Protein AF-A0A3C0HJ55-F1 (afdb_monomer_lite)

pLDDT: mean 89.69, std 10.75, range [48.75, 97.38]

Structure (mmCIF, N/CA/C/O backbone):
data_AF-A0A3C0HJ55-F1
#
_entry.id   AF-A0A3C0HJ55-F1
#
loop_
_atom_site.group_PDB
_atom_site.id
_atom_site.type_symbol
_atom_site.label_atom_id
_atom_site.label_alt_id
_atom_site.label_comp_id
_atom_site.label_asym_id
_atom_site.label_entity_id
_atom_site.label_seq_id
_atom_site.pdbx_PDB_ins_code
_atom_site.Cartn_x
_atom_site.Cartn_y
_atom_site.Cartn_z
_atom_site.occupancy
_atom_site.B_iso_or_equiv
_atom_site.auth_seq_id
_atom_site.auth_comp_id
_atom_site.auth_asym_id
_atom_site.auth_atom_id
_atom_site.pdbx_PDB_model_num
ATOM 1 N N . LEU A 1 1 ? -11.627 -7.314 10.872 1.00 80.44 1 LEU A N 1
ATOM 2 C CA . LEU A 1 1 ? -11.492 -7.621 9.425 1.00 80.44 1 LEU A CA 1
ATOM 3 C C . LEU A 1 1 ? -10.016 -7.585 9.062 1.00 80.44 1 LEU A C 1
ATOM 5 O O . LEU A 1 1 ? -9.333 -6.722 9.607 1.00 80.44 1 LEU A O 1
ATOM 9 N N . PRO A 1 2 ? -9.521 -8.481 8.195 1.00 87.88 2 PRO A N 1
ATOM 10 C CA . PRO A 1 2 ? -8.134 -8.425 7.751 1.00 87.88 2 PRO A CA 1
ATOM 11 C C . PRO A 1 2 ? -7.871 -7.158 6.923 1.00 87.88 2 PRO A C 1
ATOM 13 O O . PRO A 1 2 ? -8.762 -6.642 6.240 1.00 87.88 2 PRO A O 1
ATOM 16 N N . VAL A 1 3 ? -6.643 -6.655 7.009 1.00 90.44 3 VAL A N 1
ATOM 17 C CA . VAL A 1 3 ? -6.127 -5.537 6.214 1.00 90.44 3 VAL A CA 1
ATOM 18 C C . VAL A 1 3 ? -4.989 -6.086 5.363 1.00 90.44 3 VAL A C 1
ATOM 20 O O . VAL A 1 3 ? -4.178 -6.856 5.868 1.00 90.44 3 VAL A O 1
ATOM 23 N N . TYR A 1 4 ? -4.954 -5.715 4.086 1.00 91.06 4 TYR A N 1
ATOM 24 C CA . TYR A 1 4 ? -3.973 -6.211 3.128 1.00 91.06 4 TYR A CA 1
ATOM 25 C C . TYR A 1 4 ? -3.248 -5.050 2.467 1.00 91.06 4 TYR A C 1
ATOM 27 O O . TYR A 1 4 ? -3.847 -4.008 2.198 1.00 91.06 4 TYR A O 1
ATOM 35 N N . GLU A 1 5 ? -1.980 -5.284 2.172 1.00 92.44 5 GLU A N 1
ATOM 36 C CA . GLU A 1 5 ? -1.164 -4.491 1.268 1.00 92.44 5 GLU A CA 1
ATOM 37 C C . GLU A 1 5 ? -0.893 -5.368 0.048 1.00 92.44 5 GLU A C 1
ATOM 39 O O . GLU A 1 5 ? -0.383 -6.480 0.182 1.00 92.44 5 GLU A O 1
ATOM 44 N N . ILE A 1 6 ? -1.331 -4.919 -1.127 1.00 93.94 6 ILE A N 1
ATOM 45 C CA . ILE A 1 6 ? -1.263 -5.711 -2.356 1.00 93.94 6 ILE A CA 1
ATOM 46 C C . ILE A 1 6 ? -0.551 -4.878 -3.408 1.00 93.94 6 ILE A C 1
ATOM 48 O O . ILE A 1 6 ? -1.104 -3.900 -3.907 1.00 93.94 6 ILE A O 1
ATOM 52 N N . LEU A 1 7 ? 0.671 -5.286 -3.740 1.00 94.38 7 LEU A N 1
ATOM 53 C CA . LEU A 1 7 ? 1.425 -4.736 -4.854 1.00 94.38 7 LEU A CA 1
ATOM 54 C C . LEU A 1 7 ? 1.054 -5.496 -6.128 1.00 94.38 7 LEU A C 1
ATOM 56 O O . LEU A 1 7 ? 1.319 -6.693 -6.241 1.00 94.38 7 LEU A O 1
ATOM 60 N N . VAL A 1 8 ? 0.440 -4.800 -7.080 1.00 94.00 8 VAL A N 1
ATOM 61 C CA . VAL A 1 8 ? 0.186 -5.345 -8.416 1.00 94.00 8 VAL A CA 1
ATOM 62 C C . VAL A 1 8 ? 1.421 -5.089 -9.271 1.00 94.00 8 VAL A C 1
ATOM 64 O O . VAL A 1 8 ? 1.855 -3.948 -9.394 1.00 94.00 8 VAL A O 1
ATOM 67 N N . LEU A 1 9 ? 1.990 -6.151 -9.839 1.00 94.31 9 LEU A N 1
ATOM 68 C CA . LEU A 1 9 ? 3.119 -6.050 -10.758 1.00 94.31 9 LEU A CA 1
ATOM 69 C C . LEU A 1 9 ? 2.594 -5.766 -12.168 1.00 94.31 9 LEU A C 1
ATOM 71 O O . LEU A 1 9 ? 2.056 -6.660 -12.821 1.00 94.31 9 LEU A O 1
ATOM 75 N N . ASP A 1 10 ? 2.739 -4.524 -12.613 1.00 94.25 10 ASP A N 1
ATOM 76 C CA . ASP A 1 10 ? 2.490 -4.118 -13.993 1.00 94.25 10 ASP A CA 1
ATOM 77 C C . ASP A 1 10 ? 3.801 -4.027 -14.792 1.00 94.25 10 ASP A C 1
ATOM 79 O O . ASP A 1 10 ? 4.898 -4.246 -14.269 1.00 94.25 10 ASP A O 1
ATOM 83 N N . GLU A 1 11 ? 3.688 -3.728 -16.086 1.00 96.38 11 GLU A N 1
ATOM 84 C CA . GLU A 1 11 ? 4.842 -3.622 -16.981 1.00 96.38 11 GLU A CA 1
ATOM 85 C C . GLU A 1 11 ? 5.814 -2.514 -16.546 1.00 96.38 11 GLU A C 1
ATOM 87 O O . GLU A 1 11 ? 7.027 -2.691 -16.630 1.00 96.38 11 GLU A O 1
ATOM 92 N N . ALA A 1 12 ? 5.308 -1.398 -16.011 1.00 95.25 12 ALA A N 1
ATOM 93 C CA . ALA A 1 12 ? 6.145 -0.289 -15.564 1.00 95.25 12 ALA A CA 1
ATOM 94 C C . ALA A 1 12 ? 7.021 -0.685 -14.366 1.00 95.25 12 ALA A C 1
ATOM 96 O O . ALA A 1 12 ? 8.220 -0.404 -14.354 1.00 95.25 12 ALA A O 1
ATOM 97 N N . ILE A 1 13 ? 6.446 -1.375 -13.379 1.00 95.62 13 ILE A N 1
ATOM 98 C CA . ILE A 1 13 ? 7.190 -1.872 -12.219 1.00 95.62 13 ILE A CA 1
ATOM 99 C C . ILE A 1 13 ? 8.141 -3.002 -12.627 1.00 95.62 13 ILE A C 1
ATOM 101 O O . ILE A 1 13 ? 9.277 -3.034 -12.156 1.00 95.62 13 ILE A O 1
ATOM 105 N N . ALA A 1 14 ? 7.716 -3.909 -13.511 1.00 96.69 14 ALA A N 1
ATOM 106 C CA . ALA A 1 14 ? 8.571 -4.988 -14.003 1.00 96.69 14 ALA A CA 1
ATOM 107 C C . ALA A 1 14 ? 9.815 -4.447 -14.729 1.00 96.69 14 ALA A C 1
ATOM 109 O O . ALA A 1 14 ? 10.925 -4.897 -14.449 1.00 96.69 14 ALA A O 1
ATOM 110 N N . ASN A 1 15 ? 9.640 -3.442 -15.591 1.00 97.38 15 ASN A N 1
ATOM 111 C CA . ASN A 1 15 ? 10.745 -2.778 -16.282 1.00 97.38 15 ASN A CA 1
ATOM 112 C C . ASN A 1 15 ? 11.661 -2.044 -15.298 1.00 97.38 15 ASN A C 1
ATOM 114 O O . ASN A 1 15 ? 12.873 -2.196 -15.371 1.00 97.38 15 ASN A O 1
ATOM 118 N N . ALA A 1 16 ? 11.100 -1.341 -14.309 1.00 95.94 16 ALA A N 1
ATOM 119 C CA . ALA A 1 16 ? 11.903 -0.686 -13.278 1.00 95.94 16 ALA A CA 1
ATOM 120 C C . ALA A 1 16 ? 12.771 -1.686 -12.490 1.00 95.94 16 ALA A C 1
ATOM 122 O O . ALA A 1 16 ? 13.924 -1.394 -12.189 1.00 95.94 16 ALA A O 1
ATOM 123 N N . ILE A 1 17 ? 12.251 -2.878 -12.182 1.00 95.19 17 ILE A N 1
ATOM 124 C CA . ILE A 1 17 ? 13.038 -3.945 -11.544 1.00 95.19 17 ILE A CA 1
ATOM 125 C C . ILE A 1 17 ? 14.131 -4.460 -12.491 1.00 95.19 17 ILE A C 1
ATOM 127 O O . ILE A 1 17 ? 15.254 -4.689 -12.048 1.00 95.19 17 ILE A O 1
ATOM 131 N N . ALA A 1 18 ? 13.821 -4.637 -13.780 1.00 97.31 18 ALA A N 1
ATOM 132 C CA . ALA A 1 18 ? 14.796 -5.066 -14.785 1.00 97.31 18 ALA A CA 1
ATOM 133 C C . ALA A 1 18 ? 15.939 -4.051 -14.975 1.00 97.31 18 ALA A C 1
ATOM 135 O O . ALA A 1 18 ? 17.078 -4.455 -15.207 1.00 97.31 18 ALA A O 1
ATOM 136 N N .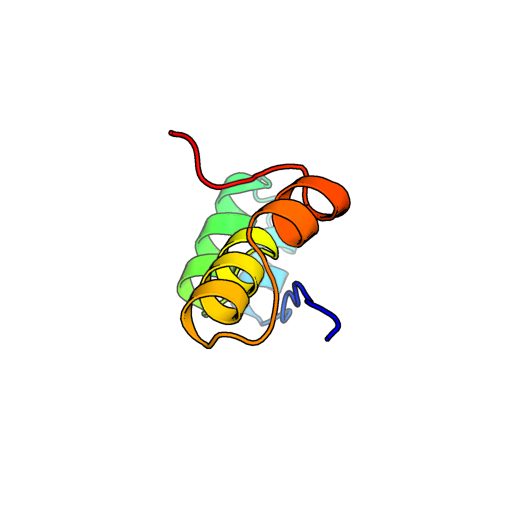 ASP A 1 19 ? 15.645 -2.763 -14.805 1.00 97.31 19 ASP A N 1
ATOM 137 C CA . ASP A 1 19 ? 16.600 -1.652 -14.876 1.00 97.31 19 ASP A CA 1
ATOM 138 C C . ASP A 1 19 ? 17.372 -1.417 -13.557 1.00 97.31 19 ASP A C 1
ATOM 140 O O . ASP A 1 19 ? 18.062 -0.406 -13.415 1.00 97.31 19 ASP A O 1
ATOM 144 N N . ASP A 1 20 ? 17.260 -2.326 -12.580 1.00 96.06 20 ASP A N 1
ATOM 145 C CA . ASP A 1 20 ? 17.875 -2.230 -11.243 1.00 96.06 20 ASP A CA 1
ATOM 146 C C . ASP A 1 20 ? 17.470 -0.953 -10.477 1.00 96.06 20 ASP A C 1
ATOM 148 O O . ASP A 1 20 ? 18.234 -0.365 -9.703 1.00 96.06 20 ASP A O 1
ATOM 152 N N . ALA A 1 21 ? 16.234 -0.485 -10.695 1.00 96.00 21 ALA A N 1
ATOM 153 C CA . ALA A 1 21 ? 15.723 0.689 -10.010 1.00 96.00 21 ALA A CA 1
ATOM 154 C C . ALA A 1 21 ? 15.636 0.447 -8.497 1.00 96.00 21 ALA A C 1
ATOM 156 O O . ALA A 1 21 ? 15.124 -0.565 -8.009 1.00 96.00 21 ALA A O 1
ATOM 157 N N . GLY A 1 22 ? 16.085 1.440 -7.729 1.00 94.50 22 GLY A N 1
ATOM 158 C CA . GLY A 1 22 ? 16.041 1.385 -6.274 1.00 94.50 22 GLY A CA 1
ATOM 159 C C . GLY A 1 22 ? 14.617 1.268 -5.718 1.00 94.50 22 GLY A C 1
ATOM 160 O O . GLY A 1 22 ? 13.631 1.689 -6.326 1.00 94.50 22 GLY A O 1
ATOM 161 N N . ARG A 1 23 ? 14.518 0.763 -4.485 1.00 93.25 23 ARG A N 1
ATOM 162 C CA . ARG A 1 23 ? 13.248 0.530 -3.777 1.00 93.25 23 ARG A CA 1
ATOM 163 C C . ARG A 1 23 ? 12.304 1.737 -3.768 1.00 93.25 23 ARG A C 1
ATOM 165 O O . ARG A 1 23 ? 11.101 1.564 -3.936 1.00 93.25 23 ARG A O 1
ATOM 172 N N . GLU A 1 24 ? 12.831 2.946 -3.584 1.00 94.19 24 GLU A N 1
ATOM 173 C CA . GLU A 1 24 ? 12.016 4.169 -3.558 1.00 94.19 24 GLU A CA 1
ATOM 174 C C . GLU A 1 24 ? 11.404 4.499 -4.927 1.00 94.19 24 GLU A C 1
ATOM 176 O O . GLU A 1 24 ? 10.268 4.970 -4.997 1.00 94.19 24 GLU A O 1
ATOM 181 N N . ALA A 1 25 ? 12.107 4.195 -6.023 1.00 94.69 25 ALA A N 1
ATOM 182 C CA . ALA A 1 25 ? 11.578 4.372 -7.372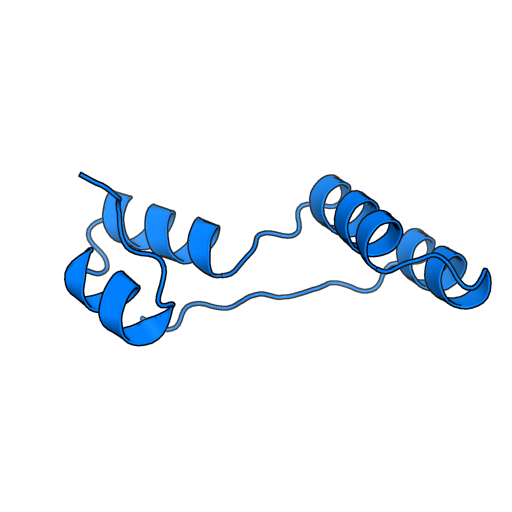 1.00 94.69 25 ALA A CA 1
ATOM 183 C C . ALA A 1 25 ? 10.418 3.399 -7.632 1.00 94.69 25 ALA A C 1
ATOM 185 O O . ALA A 1 25 ? 9.335 3.824 -8.032 1.00 94.69 25 ALA A O 1
ATOM 186 N N . VAL A 1 26 ? 10.601 2.117 -7.294 1.00 95.56 26 VAL A N 1
ATOM 187 C CA . VAL A 1 26 ? 9.541 1.096 -7.377 1.00 95.56 26 VAL A CA 1
ATOM 188 C C . VAL A 1 26 ? 8.337 1.474 -6.511 1.00 95.56 26 VAL A C 1
ATOM 190 O O . VAL A 1 26 ? 7.196 1.381 -6.959 1.00 95.56 26 VAL A O 1
ATOM 193 N N . ARG A 1 27 ? 8.571 1.967 -5.287 1.00 93.44 27 ARG A N 1
ATOM 194 C CA . ARG A 1 27 ? 7.500 2.425 -4.393 1.00 93.44 27 ARG A CA 1
ATOM 195 C C . ARG A 1 27 ? 6.728 3.602 -4.983 1.00 93.44 27 ARG A C 1
ATOM 197 O O . ARG A 1 27 ? 5.505 3.634 -4.890 1.00 93.44 27 ARG A O 1
ATOM 204 N N . THR A 1 28 ? 7.427 4.553 -5.593 1.00 94.81 28 THR A N 1
ATOM 205 C CA . THR A 1 28 ? 6.806 5.720 -6.230 1.00 94.81 28 THR A CA 1
ATOM 206 C C . THR A 1 28 ? 5.907 5.298 -7.392 1.00 94.81 28 THR A C 1
ATOM 208 O O . THR A 1 28 ? 4.771 5.762 -7.478 1.00 94.81 28 THR A O 1
ATOM 211 N N . LEU A 1 29 ? 6.375 4.373 -8.238 1.00 95.50 29 LEU A N 1
ATOM 212 C CA . LEU A 1 29 ? 5.582 3.807 -9.334 1.00 95.50 29 LEU A CA 1
ATOM 213 C C . LEU A 1 29 ? 4.344 3.068 -8.816 1.00 95.50 29 LEU A C 1
ATOM 215 O O . LEU A 1 29 ? 3.241 3.301 -9.304 1.00 95.50 29 LEU A O 1
ATOM 219 N N . ALA A 1 30 ? 4.506 2.250 -7.775 1.00 95.12 30 ALA A N 1
ATOM 220 C CA . ALA A 1 30 ? 3.396 1.547 -7.142 1.00 95.12 30 ALA A CA 1
ATOM 221 C C . ALA A 1 30 ? 2.338 2.516 -6.590 1.00 95.12 30 ALA A C 1
ATOM 223 O O . ALA A 1 30 ? 1.145 2.358 -6.841 1.00 95.12 30 ALA A O 1
ATOM 224 N N . LEU A 1 31 ? 2.752 3.549 -5.848 1.00 94.31 31 LEU A N 1
ATOM 225 C CA . LEU A 1 31 ? 1.826 4.549 -5.306 1.00 94.31 31 LEU A CA 1
ATOM 226 C C . LEU A 1 31 ? 1.071 5.284 -6.421 1.00 94.31 31 LEU A C 1
ATOM 228 O O . LEU A 1 31 ? -0.127 5.537 -6.285 1.00 94.31 31 LEU A O 1
ATOM 232 N N . ALA A 1 32 ? 1.744 5.581 -7.535 1.00 93.06 32 ALA A N 1
ATOM 233 C CA . ALA A 1 32 ? 1.119 6.195 -8.702 1.00 93.06 32 ALA A CA 1
ATOM 234 C C . ALA A 1 32 ? 0.081 5.277 -9.377 1.00 93.06 32 ALA A C 1
ATOM 236 O O . ALA A 1 32 ? -0.912 5.782 -9.901 1.00 93.06 32 ALA A O 1
ATOM 237 N N . SER A 1 33 ? 0.255 3.951 -9.320 1.00 92.06 33 SER A N 1
ATOM 238 C CA . SER A 1 33 ? -0.701 2.966 -9.853 1.00 92.06 33 SER A CA 1
ATOM 239 C C . SER A 1 33 ? -1.825 2.582 -8.877 1.00 92.06 33 SER A C 1
ATOM 241 O O . SER A 1 33 ? -2.655 1.725 -9.181 1.00 92.06 33 SER A O 1
ATOM 243 N N . GLY A 1 34 ? -1.917 3.254 -7.723 1.00 92.12 34 GLY A N 1
ATOM 244 C CA . GLY A 1 34 ? -2.998 3.065 -6.751 1.00 92.12 34 GLY A CA 1
ATOM 245 C C . GLY A 1 34 ? -2.687 2.068 -5.634 1.00 92.12 34 GLY A C 1
ATOM 246 O O . GLY A 1 34 ? -3.591 1.710 -4.872 1.00 92.12 34 GLY A O 1
ATOM 247 N N . PHE A 1 35 ? -1.427 1.648 -5.495 1.00 94.81 35 PHE A N 1
ATOM 248 C CA . PHE A 1 35 ? -0.961 0.932 -4.312 1.00 94.81 35 PHE A CA 1
ATOM 249 C C . PHE A 1 35 ? -1.254 1.735 -3.040 1.00 94.81 35 PHE A C 1
ATOM 251 O O . PHE A 1 35 ? -1.114 2.960 -2.997 1.00 94.81 35 PHE A O 1
ATOM 258 N N . ALA A 1 36 ? -1.646 1.035 -1.981 1.00 93.88 36 ALA A N 1
ATOM 259 C CA . ALA A 1 36 ? -1.868 1.629 -0.676 1.00 93.88 36 ALA A CA 1
ATOM 260 C C . ALA A 1 36 ? -1.210 0.769 0.398 1.00 93.88 36 ALA A C 1
ATOM 262 O O . ALA A 1 36 ? -1.546 -0.409 0.539 1.00 93.88 36 ALA A O 1
ATOM 263 N N . ASP A 1 37 ? -0.331 1.396 1.180 1.00 91.38 37 ASP A N 1
ATOM 264 C CA . ASP A 1 37 ? 0.303 0.759 2.331 1.00 91.38 37 ASP A CA 1
ATOM 265 C C . ASP A 1 37 ? -0.756 0.256 3.328 1.00 91.38 37 ASP A C 1
ATOM 267 O O . ASP A 1 37 ? -1.820 0.872 3.513 1.00 91.38 37 ASP A O 1
ATOM 271 N N . MET A 1 38 ? -0.430 -0.815 4.055 1.00 91.12 38 MET A N 1
ATOM 272 C CA . MET A 1 38 ? -1.322 -1.425 5.048 1.00 91.12 38 MET A CA 1
ATOM 273 C C . MET A 1 38 ? -1.850 -0.404 6.069 1.00 91.12 38 MET A C 1
ATOM 275 O O . MET A 1 38 ? -3.025 -0.435 6.445 1.00 91.12 38 MET A O 1
ATOM 279 N N . THR A 1 39 ? -1.015 0.558 6.470 1.00 90.00 39 THR A N 1
ATOM 280 C CA . THR A 1 39 ? -1.381 1.645 7.387 1.00 90.00 39 THR A CA 1
ATOM 281 C C . THR A 1 39 ? -2.497 2.532 6.835 1.00 90.00 39 THR A C 1
ATOM 283 O O . THR A 1 39 ? -3.413 2.913 7.568 1.00 90.00 39 THR A O 1
ATOM 286 N N . VAL A 1 40 ? -2.453 2.869 5.544 1.00 91.50 40 VAL A N 1
ATOM 287 C CA . VAL A 1 40 ? -3.470 3.714 4.900 1.00 91.50 40 VAL A CA 1
ATOM 288 C C . VAL A 1 40 ? -4.810 2.989 4.895 1.00 91.50 40 VAL A C 1
ATOM 290 O O . VAL A 1 40 ? -5.838 3.560 5.272 1.00 91.50 40 VAL A O 1
ATOM 293 N N . VA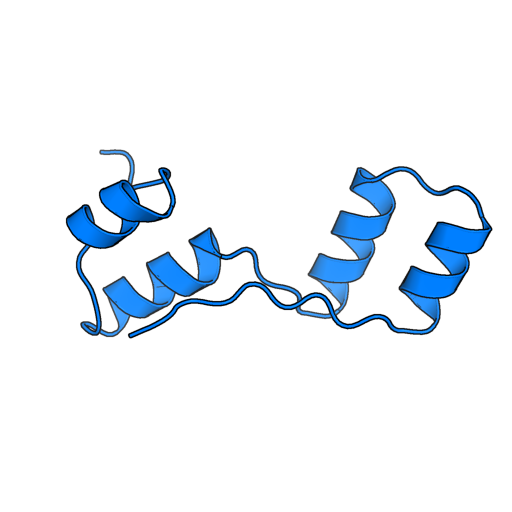L A 1 41 ?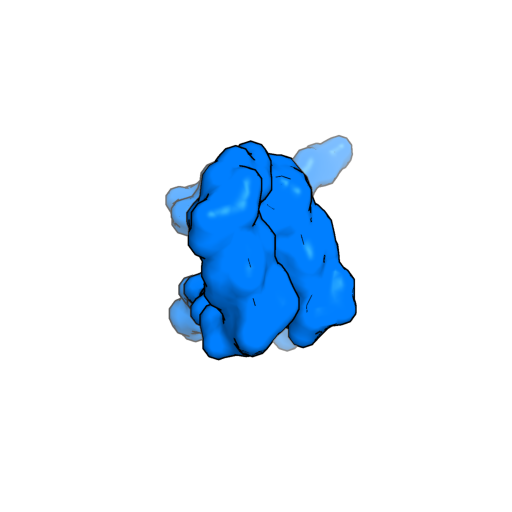 -4.801 1.708 4.525 1.00 93.31 41 VAL A N 1
ATOM 294 C CA . VAL A 1 41 ? -6.009 0.878 4.514 1.00 93.31 41 VAL A CA 1
ATOM 295 C C . VAL A 1 41 ? -6.558 0.710 5.936 1.00 93.31 41 VAL A C 1
ATOM 297 O O . VAL A 1 41 ? -7.761 0.866 6.149 1.00 93.31 41 VAL A O 1
ATOM 300 N N . ALA A 1 42 ? -5.696 0.482 6.929 1.00 92.19 42 ALA A N 1
ATOM 301 C CA . ALA A 1 42 ? -6.084 0.354 8.332 1.00 92.19 42 ALA A CA 1
ATOM 302 C C . ALA A 1 42 ? -6.745 1.633 8.881 1.00 92.19 42 ALA A C 1
ATOM 304 O O . ALA A 1 42 ? -7.810 1.560 9.498 1.00 92.19 42 ALA A O 1
ATOM 305 N N . LYS A 1 43 ? -6.187 2.816 8.586 1.00 90.94 43 LYS A N 1
ATOM 306 C CA . LYS A 1 43 ? -6.779 4.114 8.966 1.00 90.94 43 LYS A CA 1
ATOM 307 C C . LYS A 1 43 ? -8.161 4.315 8.335 1.00 90.94 43 LYS A C 1
ATOM 309 O O . LYS A 1 43 ? -9.087 4.754 9.016 1.00 90.94 43 LYS A O 1
ATOM 314 N N . ARG A 1 44 ? -8.353 3.912 7.072 1.00 92.44 44 ARG A N 1
ATOM 315 C CA . ARG A 1 44 ? -9.679 3.931 6.424 1.00 92.44 44 ARG A CA 1
ATOM 316 C C . ARG A 1 44 ? -10.677 3.003 7.124 1.00 92.44 44 ARG A C 1
ATOM 318 O O . ARG A 1 44 ? -11.830 3.383 7.303 1.00 92.44 44 ARG A O 1
ATOM 325 N N . ARG A 1 45 ? -10.256 1.808 7.563 1.00 92.12 45 ARG A N 1
ATOM 326 C CA . ARG A 1 45 ? -11.117 0.875 8.321 1.00 92.12 45 ARG A CA 1
ATOM 327 C C . ARG A 1 45 ? -11.582 1.466 9.653 1.00 92.12 45 ARG A C 1
ATOM 329 O O . ARG A 1 45 ? -12.738 1.263 10.016 1.00 92.12 45 ARG A O 1
ATOM 336 N N . VAL A 1 46 ? -10.721 2.219 10.342 1.00 93.75 46 VAL A N 1
ATOM 337 C CA . VAL A 1 46 ? -11.099 2.966 11.554 1.00 93.75 46 VAL A CA 1
ATOM 338 C C . VAL A 1 46 ? -12.151 4.026 11.230 1.00 93.75 46 VAL A C 1
ATOM 340 O O . VAL A 1 46 ? -13.184 4.072 11.888 1.00 93.75 46 VAL A O 1
ATOM 343 N N . ALA A 1 47 ? -11.935 4.828 10.182 1.00 93.81 47 ALA A N 1
ATOM 344 C CA . ALA A 1 47 ? -12.882 5.869 9.772 1.00 93.81 47 ALA A CA 1
ATOM 345 C C . ALA A 1 47 ? -14.266 5.309 9.387 1.00 93.81 47 ALA A C 1
ATOM 347 O O . ALA A 1 47 ? -15.280 5.965 9.595 1.00 93.81 47 ALA A O 1
ATOM 348 N N . MET A 1 48 ? -14.316 4.079 8.870 1.00 95.31 48 MET A N 1
ATOM 349 C CA . MET A 1 48 ? -15.560 3.366 8.557 1.00 95.31 48 MET A CA 1
ATOM 350 C C . MET A 1 48 ? -16.189 2.643 9.765 1.00 95.31 48 MET A C 1
ATOM 352 O O . MET A 1 48 ? -17.181 1.940 9.593 1.00 95.31 48 MET A O 1
ATOM 356 N N . GLY A 1 49 ? -15.609 2.743 10.967 1.00 94.00 49 GLY A N 1
ATOM 357 C CA . GLY A 1 49 ? -16.115 2.077 12.175 1.00 94.00 49 GLY A CA 1
ATOM 358 C C . GLY A 1 49 ? -15.925 0.555 12.196 1.00 94.00 49 GLY A C 1
ATOM 359 O O . GLY A 1 49 ? -16.590 -0.143 12.954 1.00 94.00 49 GLY A O 1
ATOM 360 N N . GLN A 1 50 ? -15.033 0.015 11.362 1.00 94.12 50 GLN A N 1
ATOM 361 C CA . GLN A 1 50 ? -14.844 -1.434 11.189 1.00 94.12 50 GLN A CA 1
ATOM 362 C C . GLN A 1 50 ? -13.732 -2.025 12.070 1.00 94.12 50 GLN A C 1
ATOM 364 O O . GLN A 1 50 ? -13.593 -3.246 12.161 1.00 94.12 50 GLN A O 1
ATOM 369 N N . THR A 1 51 ? -12.899 -1.174 12.669 1.00 93.12 51 THR A N 1
ATOM 370 C CA . THR A 1 51 ? -11.848 -1.531 13.634 1.00 93.12 51 THR A CA 1
ATOM 371 C C . THR A 1 51 ? -11.539 -0.326 14.529 1.00 93.12 51 THR A C 1
ATOM 373 O O . THR A 1 51 ? -12.087 0.756 14.314 1.00 93.12 51 THR A O 1
ATOM 376 N N . THR A 1 52 ? -10.665 -0.487 15.524 1.00 92.44 52 THR A N 1
ATOM 377 C CA . THR A 1 52 ? -10.292 0.578 16.467 1.00 92.44 52 THR A CA 1
ATOM 378 C C . THR A 1 52 ? -8.860 1.075 16.238 1.00 92.44 52 THR A C 1
ATOM 380 O O . THR A 1 52 ? -8.007 0.313 15.776 1.00 92.44 52 THR A O 1
ATOM 383 N N . PRO A 1 53 ? -8.547 2.333 16.605 1.00 91.00 53 PRO A N 1
ATOM 384 C CA . PRO A 1 53 ? -7.171 2.830 16.621 1.00 91.00 53 PRO A CA 1
ATOM 385 C C . PRO A 1 53 ? -6.207 1.953 17.427 1.00 91.00 53 PRO A C 1
ATOM 387 O O . PRO A 1 53 ? -5.076 1.732 17.002 1.00 91.00 53 PRO A O 1
ATOM 390 N N . ALA A 1 54 ? -6.668 1.434 18.571 1.00 90.69 54 ALA A N 1
ATOM 391 C CA . ALA A 1 54 ? -5.881 0.560 19.437 1.00 90.69 54 ALA A CA 1
ATOM 392 C C . ALA A 1 54 ? -5.512 -0.755 18.734 1.00 90.69 54 ALA A C 1
ATOM 394 O O . ALA A 1 54 ? -4.380 -1.218 18.845 1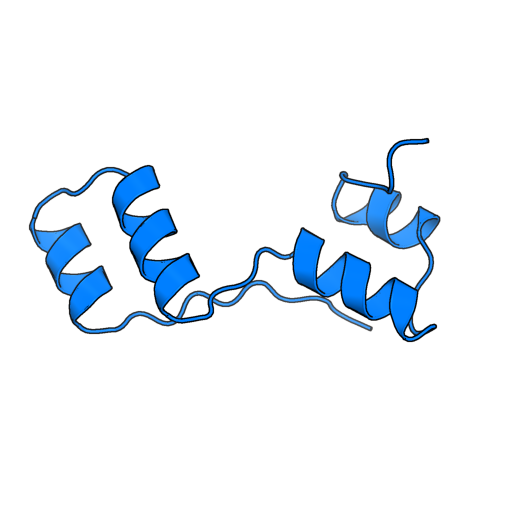.00 90.69 54 ALA A O 1
ATOM 395 N N . GLU A 1 55 ? -6.440 -1.321 17.959 1.00 89.12 55 GLU A N 1
ATOM 396 C CA . GLU A 1 55 ? -6.183 -2.530 17.179 1.00 89.12 55 GLU A CA 1
ATOM 397 C C . GLU A 1 55 ? -5.186 -2.271 16.042 1.00 89.12 55 GLU A C 1
ATOM 399 O O . GLU A 1 55 ? -4.281 -3.072 15.817 1.00 89.12 55 GLU A O 1
ATOM 404 N N . VAL A 1 56 ? -5.289 -1.123 15.363 1.00 88.38 56 VAL A N 1
ATOM 405 C CA . VAL A 1 56 ? -4.313 -0.736 14.331 1.00 88.38 56 VAL A CA 1
ATOM 406 C C . VAL A 1 56 ? -2.921 -0.548 14.930 1.00 88.38 56 VAL A C 1
ATOM 408 O O . VAL A 1 56 ? -1.958 -1.066 14.372 1.00 88.38 56 VAL A O 1
ATOM 411 N N . LEU A 1 57 ? -2.802 0.114 16.085 1.00 88.25 57 LEU A N 1
ATOM 412 C CA . LEU A 1 57 ? -1.521 0.267 16.778 1.00 88.25 57 LEU A CA 1
ATOM 413 C C . LEU A 1 57 ? -0.922 -1.092 17.165 1.00 88.25 57 LEU A C 1
ATOM 415 O O . LEU A 1 57 ? 0.267 -1.316 16.957 1.00 88.25 57 LEU A O 1
ATOM 419 N N . ARG A 1 58 ? -1.743 -2.014 17.682 1.00 86.88 58 ARG A N 1
ATOM 420 C CA . ARG A 1 58 ? -1.311 -3.359 18.087 1.00 86.88 58 ARG A CA 1
ATOM 421 C C . ARG A 1 58 ? -0.785 -4.195 16.915 1.00 86.88 58 ARG A C 1
ATOM 423 O O . ARG A 1 58 ? 0.119 -4.998 17.115 1.00 86.88 58 ARG A O 1
ATOM 430 N N . VAL A 1 59 ? -1.373 -4.049 15.726 1.00 86.69 59 VAL A N 1
ATOM 431 C CA . VAL A 1 59 ? -1.090 -4.917 14.566 1.00 86.69 59 VAL A CA 1
ATOM 432 C C . VAL A 1 59 ? -0.097 -4.293 13.587 1.00 86.69 59 VAL A C 1
ATOM 434 O O . VAL A 1 59 ? 0.806 -4.974 13.118 1.00 86.69 59 VAL A O 1
ATOM 437 N N . VAL A 1 60 ? -0.261 -3.011 13.263 1.00 82.94 60 VAL A N 1
ATOM 438 C CA . VAL A 1 60 ? 0.553 -2.301 12.262 1.00 82.94 60 VAL A CA 1
ATOM 439 C C . VAL A 1 60 ? 1.736 -1.578 12.914 1.00 82.94 60 VAL A C 1
ATOM 441 O O . VAL A 1 60 ? 2.711 -1.263 12.243 1.00 82.94 60 VAL A O 1
ATOM 444 N N . GLY A 1 61 ? 1.667 -1.296 14.220 1.00 75.44 61 GLY A N 1
ATOM 445 C CA . GLY A 1 61 ? 2.688 -0.519 14.930 1.00 75.44 61 GLY A CA 1
ATOM 446 C C . GLY A 1 61 ? 2.639 0.990 14.653 1.00 75.44 61 GLY A C 1
ATOM 447 O O . GLY A 1 61 ? 3.369 1.739 15.293 1.00 75.44 61 GLY A O 1
ATOM 448 N N . ASP A 1 62 ? 1.760 1.450 13.754 1.00 66.69 62 ASP A N 1
ATOM 449 C CA . ASP A 1 62 ? 1.540 2.867 13.436 1.00 66.69 62 ASP A CA 1
ATOM 450 C C . ASP A 1 62 ? 0.093 3.266 13.782 1.00 66.69 62 ASP A C 1
ATOM 452 O O . ASP A 1 62 ? -0.837 3.132 12.983 1.00 66.69 62 ASP A O 1
ATOM 456 N N . GLY A 1 63 ? -0.117 3.696 15.030 1.00 55.91 63 GLY A N 1
ATOM 457 C CA . GLY A 1 63 ? -1.390 4.250 15.507 1.00 55.91 63 GLY A CA 1
ATOM 458 C C . GLY A 1 63 ? -1.542 5.739 15.162 1.00 55.91 63 GLY A C 1
ATOM 459 O O . GLY A 1 63 ? -0.566 6.382 14.769 1.00 55.91 63 GLY A O 1
ATOM 460 N N . PRO A 1 64 ? -2.746 6.333 15.297 1.00 51.16 64 PRO A N 1
ATOM 461 C CA . PRO A 1 64 ? -2.870 7.785 15.228 1.00 51.16 64 PRO A CA 1
ATOM 462 C C . PRO A 1 64 ? -1.981 8.404 16.309 1.00 51.16 64 PRO A C 1
ATOM 464 O O . PRO A 1 64 ? -2.117 8.088 17.492 1.00 51.16 64 PRO A O 1
ATOM 467 N N . LYS A 1 65 ? -1.035 9.241 15.880 1.00 52.75 65 LYS A N 1
ATOM 468 C CA . LYS A 1 65 ? -0.246 10.058 16.799 1.00 52.75 65 LYS A CA 1
ATOM 469 C C . LYS A 1 65 ? -1.177 11.116 17.413 1.00 52.75 65 LYS A C 1
ATOM 471 O O . LYS A 1 65 ? -2.047 11.597 16.680 1.00 52.75 65 LYS A O 1
ATOM 476 N N . PRO A 1 66 ? -1.047 11.386 18.725 1.00 48.75 66 PRO A N 1
ATOM 477 C CA . PRO A 1 66 ? -1.865 12.373 19.424 1.00 48.75 66 PRO A CA 1
ATOM 478 C C . PRO A 1 66 ? -1.732 13.770 18.813 1.00 48.75 66 PRO A C 1
ATOM 480 O O . PRO A 1 66 ? -0.666 14.058 18.218 1.00 48.75 66 PRO A O 1
#

Secondary structure (DSSP, 8-state):
----------HHHHHHHHTT--HHHHHHHHHHTT---HHHHHHHHHHTTSS-HHHHHHHHS-PPP-

Foldseek 3Di:
DDFDFDQDDDPVLVVCVVVVHDPVVSVVVRV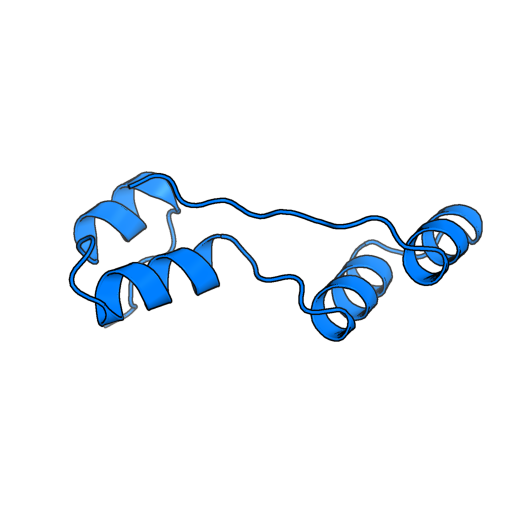VVPGDDSLRRVVVCCVVVNDHLVVCCVPVVDGPDD

Radius of gyration: 14.62 Å; chains: 1; bounding box: 34×21×36 Å

Sequence (66 aa):
LPVYEILVLDEAIANAIADDAGREAVRTLALASGFADMTVVAKRRVAMGQTTPAEVLRVVGDGPKP